Protein AF-A0A415ZCS2-F1 (afdb_monomer_lite)

Sequence (165 aa):
MPPAKFQMSEELRAEIKAKGNFFDISKYFVDKCYEINGIEETHQAYAERLRQAREEKSYLQKGYSQKDLAKAIGCSVECISRIERKKNKDIDVERLQVLAYILNVTPHYLIGAVDKKDHSAFFNEERNKICELQKAIDFYTDKDLKIAREYVAKDRLKQVAEMQK

Radius of gyration: 22.82 Å; chains: 1; bounding box: 77×37×39 Å

Foldseek 3Di:
DAPPQQDADPVVVVVCVVVCVLAPDDPVNQVVLCVPVNPQRLLQLLLVLLVCLQCDDDPVGGRHDLVRLSVQRRHDSVVNVCSNVSNDPGDDSSSLSSSCVVSQFHSCNNRVNDVDRDNCSPPVPVVVVVVVVVVVVVPDDPVRVVVVVVVVVVVVVVVVVVVVD

Secondary structure (DSSP, 8-state):
---GGGSPPHHHHHHHHHTGGGT---HHHHHHHHHHH-HHHHHHHHHHHHHHHHHPPBTTBPPPPHHHHHHHHTS-HHHHHHHHTT--SS--HHHHHHHHHHTTS-HHHHTTS-SS---TTS-TTHHHHHHHHHHHHHHS-HHHHHHHHHHHHHHHHHHHHHHT-

Structure (mmCIF, N/CA/C/O backbone):
data_AF-A0A415ZCS2-F1
#
_entry.id   AF-A0A415ZCS2-F1
#
loop_
_atom_site.group_PDB
_atom_site.id
_atom_site.type_symbol
_atom_site.label_atom_id
_atom_site.label_alt_id
_atom_site.label_comp_id
_atom_site.label_asym_id
_atom_site.label_entity_id
_atom_site.label_seq_id
_atom_site.pdbx_PDB_ins_code
_atom_site.Cartn_x
_atom_site.Cartn_y
_atom_site.Cartn_z
_atom_site.occupancy
_atom_site.B_iso_or_equiv
_atom_site.auth_seq_id
_atom_site.auth_comp_id
_atom_site.auth_asym_id
_atom_site.auth_atom_id
_atom_site.pdbx_PDB_model_num
ATOM 1 N N . MET A 1 1 ? 12.227 -14.218 11.718 1.00 42.22 1 MET A N 1
ATOM 2 C CA . MET A 1 1 ? 10.767 -14.119 11.504 1.00 42.22 1 MET A CA 1
ATOM 3 C C . MET A 1 1 ? 10.216 -13.092 12.492 1.00 42.22 1 MET A C 1
ATOM 5 O O . MET A 1 1 ? 10.691 -13.106 13.625 1.00 42.22 1 MET A O 1
ATOM 9 N N . PRO A 1 2 ? 9.328 -12.157 12.100 1.00 42.00 2 PRO A N 1
ATOM 10 C CA . PRO A 1 2 ? 8.750 -11.197 13.044 1.00 42.00 2 PRO A CA 1
ATOM 11 C C . PRO A 1 2 ? 8.036 -11.929 14.199 1.00 42.00 2 PRO A C 1
ATOM 13 O O . PRO A 1 2 ? 7.575 -13.052 13.991 1.00 42.00 2 PRO A O 1
ATOM 16 N N . PRO A 1 3 ? 7.964 -11.350 15.413 1.00 49.09 3 PRO A N 1
ATOM 17 C CA . PRO A 1 3 ? 7.298 -11.989 16.551 1.00 49.09 3 PRO A CA 1
ATOM 18 C C . PRO A 1 3 ? 5.857 -12.385 16.213 1.00 49.09 3 PRO A C 1
ATOM 20 O O . PRO A 1 3 ? 5.190 -11.631 15.517 1.00 49.09 3 PRO A O 1
ATOM 23 N N . ALA A 1 4 ? 5.364 -13.515 16.733 1.00 54.41 4 ALA A N 1
ATOM 24 C CA . ALA A 1 4 ? 4.049 -14.083 16.390 1.00 54.41 4 ALA A CA 1
ATOM 25 C C . ALA A 1 4 ? 2.881 -13.083 16.499 1.00 54.41 4 ALA A C 1
ATOM 27 O O . ALA A 1 4 ? 2.024 -13.032 15.629 1.00 54.41 4 ALA A O 1
ATOM 28 N N . LYS A 1 5 ? 2.902 -12.195 17.501 1.00 49.38 5 LYS A N 1
ATOM 29 C CA . LYS A 1 5 ? 1.910 -11.112 17.671 1.00 49.38 5 LYS A CA 1
ATOM 30 C C . LYS A 1 5 ? 1.910 -10.038 16.570 1.00 49.38 5 LYS A C 1
ATOM 32 O O . LYS A 1 5 ? 1.046 -9.172 16.558 1.00 49.38 5 LYS A O 1
ATOM 37 N N . PHE A 1 6 ? 2.938 -10.041 15.729 1.00 45.34 6 PHE A N 1
ATOM 38 C CA . PHE A 1 6 ? 3.139 -9.146 14.591 1.00 45.34 6 PHE A CA 1
ATOM 39 C C . PHE A 1 6 ? 3.188 -9.917 13.264 1.00 45.34 6 PHE A C 1
ATOM 41 O O . PHE A 1 6 ? 3.600 -9.367 12.239 1.00 45.34 6 PHE A O 1
ATOM 48 N N . GLN A 1 7 ? 2.880 -11.215 13.306 1.00 62.53 7 GLN A N 1
ATOM 49 C CA . GLN A 1 7 ? 2.635 -12.011 12.119 1.00 62.53 7 GLN A CA 1
ATOM 50 C C . GLN A 1 7 ? 1.168 -11.852 11.743 1.00 62.53 7 GLN A C 1
ATOM 52 O O . GLN A 1 7 ? 0.298 -11.692 12.597 1.00 62.53 7 GLN A O 1
ATOM 57 N N . MET A 1 8 ? 0.914 -11.888 10.444 1.00 67.19 8 MET A N 1
ATOM 58 C CA . MET A 1 8 ? -0.436 -11.850 9.910 1.00 67.19 8 MET A CA 1
ATOM 59 C C . MET A 1 8 ? -1.245 -13.029 10.439 1.00 67.19 8 MET A C 1
ATOM 61 O O . MET A 1 8 ? -0.752 -14.160 10.408 1.00 67.19 8 MET A O 1
ATOM 65 N N . SER A 1 9 ? -2.468 -12.770 10.908 1.00 72.44 9 SER A N 1
ATOM 66 C CA . SER A 1 9 ? -3.359 -13.847 11.335 1.00 72.44 9 SER A CA 1
ATOM 67 C C . SER A 1 9 ? -3.653 -14.780 10.161 1.00 72.44 9 SER A C 1
ATOM 69 O O . SER A 1 9 ? -3.685 -14.358 9.002 1.00 72.44 9 SER A O 1
ATOM 71 N N . GLU A 1 10 ? -3.863 -16.061 10.456 1.00 74.25 10 GLU A N 1
ATOM 72 C CA . GLU A 1 10 ? -4.220 -17.044 9.429 1.00 74.25 10 GLU A CA 1
ATOM 73 C C . GLU A 1 10 ? -5.532 -16.687 8.728 1.00 74.25 10 GLU A C 1
ATOM 75 O O . GLU A 1 10 ? -5.633 -16.850 7.517 1.00 74.25 10 GLU A O 1
ATOM 80 N N . GLU A 1 11 ? -6.494 -16.122 9.459 1.00 75.25 11 GLU A N 1
ATOM 81 C CA . GLU A 1 11 ? -7.765 -15.625 8.920 1.00 75.25 11 GLU A CA 1
ATOM 82 C C . GLU A 1 11 ? -7.546 -14.536 7.867 1.00 75.25 11 GLU A C 1
ATOM 84 O O . GLU A 1 11 ? -8.061 -14.632 6.754 1.00 75.25 11 GLU A O 1
ATOM 89 N N . LEU A 1 12 ? -6.720 -13.533 8.182 1.00 66.06 12 LEU A N 1
ATOM 90 C CA . LEU A 1 12 ? -6.427 -12.442 7.258 1.00 66.06 12 LEU A CA 1
ATOM 91 C C . LEU A 1 12 ? -5.608 -12.941 6.062 1.00 66.06 12 LEU A C 1
ATOM 93 O O . LEU A 1 12 ? -5.872 -12.552 4.927 1.00 66.06 12 LEU A O 1
ATOM 97 N N . ARG A 1 13 ? -4.664 -13.866 6.283 1.00 67.50 13 ARG A N 1
ATOM 98 C CA . ARG A 1 13 ? -3.950 -14.553 5.195 1.00 67.50 13 ARG A CA 1
ATOM 99 C C . ARG A 1 13 ? -4.900 -15.325 4.281 1.00 67.50 13 ARG A C 1
ATOM 101 O O . ARG A 1 13 ? -4.741 -15.267 3.064 1.00 67.50 13 ARG A O 1
ATOM 108 N N . ALA A 1 14 ? -5.876 -16.033 4.842 1.00 72.94 14 ALA A N 1
ATOM 109 C CA . ALA A 1 14 ? -6.870 -16.780 4.082 1.00 72.94 14 ALA A CA 1
ATOM 110 C C . ALA A 1 14 ? -7.791 -15.847 3.284 1.00 72.94 14 ALA A C 1
ATOM 112 O O . ALA A 1 14 ? -8.056 -16.118 2.115 1.00 72.94 14 ALA A O 1
ATOM 113 N N . GLU A 1 15 ? -8.215 -14.726 3.870 1.00 67.19 15 GLU A N 1
ATOM 114 C CA . GLU A 1 15 ? -9.021 -13.710 3.188 1.00 67.19 15 GLU A CA 1
ATOM 115 C C . GLU A 1 15 ? -8.264 -13.083 2.009 1.00 67.19 15 GLU A C 1
ATOM 117 O O . GLU A 1 15 ? -8.803 -12.984 0.905 1.00 67.19 15 GLU A O 1
ATOM 122 N N . ILE A 1 16 ? -6.993 -12.721 2.210 1.00 63.59 16 ILE A N 1
ATOM 123 C CA . ILE A 1 16 ? -6.129 -12.195 1.145 1.00 63.59 16 ILE A CA 1
ATOM 124 C C . ILE A 1 16 ? -5.952 -13.234 0.045 1.00 63.59 16 ILE A C 1
ATOM 126 O O . ILE A 1 16 ? -6.083 -12.904 -1.129 1.00 63.59 16 ILE A O 1
ATOM 130 N N . LYS A 1 17 ? -5.709 -14.498 0.408 1.00 64.25 17 LYS A N 1
ATOM 131 C CA . LYS A 1 17 ? -5.565 -15.594 -0.555 1.00 64.25 17 LYS A CA 1
ATOM 132 C C . LYS A 1 17 ? -6.852 -15.825 -1.352 1.00 64.25 17 LYS A C 1
ATOM 134 O O . LYS A 1 17 ? -6.781 -16.025 -2.560 1.00 64.25 17 LYS A O 1
ATOM 139 N N . ALA A 1 18 ? -8.018 -15.747 -0.710 1.00 68.62 18 ALA A N 1
ATOM 140 C CA . ALA A 1 18 ? -9.320 -15.861 -1.369 1.00 68.62 18 ALA A CA 1
ATOM 141 C C . ALA A 1 18 ? -9.585 -14.698 -2.339 1.00 68.62 18 ALA A C 1
ATOM 143 O O . ALA A 1 18 ? -10.165 -14.895 -3.404 1.00 68.62 18 ALA A O 1
ATOM 144 N N . LYS A 1 19 ? -9.108 -13.496 -2.001 1.00 59.78 19 LYS A N 1
ATOM 145 C CA . LYS A 1 19 ? -9.156 -12.308 -2.865 1.00 59.78 19 LYS A CA 1
ATOM 146 C C . LYS A 1 19 ? -7.957 -12.214 -3.826 1.00 59.78 19 LYS A C 1
ATOM 148 O O . LYS A 1 19 ? -7.884 -11.281 -4.619 1.00 59.78 19 LYS A O 1
ATOM 153 N N . GLY A 1 20 ? -7.032 -13.176 -3.788 1.00 49.62 20 GLY A N 1
ATOM 154 C CA . GLY A 1 20 ? -5.696 -13.102 -4.388 1.00 49.62 20 GLY A CA 1
ATOM 155 C C . GLY A 1 20 ? -5.671 -12.904 -5.904 1.00 49.62 20 GLY A C 1
ATOM 156 O O . GLY A 1 20 ? -4.803 -12.184 -6.386 1.00 49.62 20 GLY A O 1
ATOM 157 N N . ASN A 1 21 ? -6.671 -13.411 -6.640 1.00 49.84 21 ASN A N 1
ATOM 158 C CA . ASN A 1 21 ? -6.812 -13.185 -8.093 1.00 49.84 21 ASN A CA 1
ATOM 159 C C . ASN A 1 21 ? -6.876 -11.694 -8.479 1.00 49.84 21 ASN A C 1
ATOM 161 O O . ASN A 1 21 ? -6.659 -11.336 -9.631 1.00 49.84 21 ASN A O 1
ATOM 165 N N . PHE A 1 22 ? -7.187 -10.824 -7.523 1.00 50.59 22 PHE A N 1
ATOM 166 C CA . PHE A 1 22 ? -7.343 -9.385 -7.699 1.00 50.59 22 PHE A CA 1
ATOM 167 C C . PHE A 1 22 ? -6.100 -8.582 -7.269 1.00 50.59 22 PHE A C 1
ATOM 169 O O . PHE A 1 22 ? -5.962 -7.409 -7.606 1.00 50.59 22 PHE A O 1
ATOM 176 N N . PHE A 1 23 ? -5.179 -9.220 -6.535 1.00 55.22 23 PHE A N 1
ATOM 177 C CA . PHE A 1 23 ? -4.016 -8.607 -5.881 1.00 55.22 23 PHE A CA 1
ATOM 178 C C . PHE A 1 23 ? -2.684 -9.235 -6.289 1.00 55.22 23 PHE A C 1
ATOM 180 O O . PHE A 1 23 ? -1.677 -8.981 -5.622 1.00 55.22 23 PHE A O 1
ATOM 187 N N . ASP A 1 24 ? -2.669 -10.088 -7.313 1.00 60.28 24 ASP A N 1
ATOM 188 C CA . ASP A 1 24 ? -1.551 -10.994 -7.550 1.00 60.28 24 ASP A CA 1
ATOM 189 C C . ASP A 1 24 ? -0.292 -10.225 -7.970 1.00 60.28 24 ASP A C 1
ATOM 191 O O . ASP A 1 24 ? -0.111 -9.826 -9.120 1.00 60.28 24 ASP A O 1
ATOM 195 N N . ILE A 1 25 ? 0.570 -9.967 -6.988 1.00 67.38 25 ILE A N 1
ATOM 196 C CA . ILE A 1 25 ? 1.933 -9.531 -7.204 1.00 67.38 25 ILE A CA 1
ATOM 197 C C . ILE A 1 25 ? 2.799 -10.682 -6.735 1.00 67.38 25 ILE A C 1
ATOM 199 O O . ILE A 1 25 ? 2.755 -11.090 -5.578 1.00 67.38 25 ILE A O 1
ATOM 203 N N . SER A 1 26 ? 3.552 -11.255 -7.658 1.00 73.75 26 SER A N 1
ATOM 204 C CA . SER A 1 26 ? 4.473 -12.333 -7.340 1.00 73.75 26 SER A CA 1
ATOM 205 C C . SER A 1 26 ? 5.852 -11.759 -7.043 1.00 73.75 26 SER A C 1
ATOM 207 O O . SER A 1 26 ? 6.187 -10.639 -7.442 1.00 73.75 26 SER A O 1
ATOM 209 N N . LYS A 1 27 ? 6.698 -12.552 -6.378 1.00 77.06 27 LYS A N 1
ATOM 210 C CA . LYS A 1 27 ? 8.111 -12.199 -6.190 1.00 77.06 27 LYS A CA 1
ATOM 211 C C . LYS A 1 27 ? 8.793 -11.832 -7.519 1.00 77.06 27 LYS A C 1
ATOM 213 O O . LYS A 1 27 ? 9.583 -10.897 -7.553 1.00 77.06 27 LYS A O 1
ATOM 218 N N . TYR A 1 28 ? 8.400 -12.484 -8.614 1.00 75.25 28 TYR A N 1
ATOM 219 C CA . TYR A 1 28 ? 8.864 -12.159 -9.961 1.00 75.25 28 TYR A CA 1
ATOM 220 C C . TYR A 1 28 ? 8.622 -10.689 -10.349 1.00 75.25 28 TYR A C 1
ATOM 222 O O . TYR A 1 28 ? 9.508 -10.067 -10.922 1.00 75.25 28 TYR A O 1
ATOM 230 N N . PHE A 1 29 ? 7.466 -10.104 -10.016 1.00 73.06 29 PHE A N 1
ATOM 231 C CA . PHE A 1 29 ? 7.184 -8.698 -10.333 1.00 73.06 29 PHE A CA 1
ATOM 232 C C . PHE A 1 29 ? 8.055 -7.725 -9.538 1.00 73.06 29 PHE A C 1
ATOM 234 O O . PHE A 1 29 ? 8.523 -6.734 -10.096 1.00 73.06 29 PHE A O 1
ATOM 241 N N . VAL A 1 30 ? 8.295 -8.011 -8.255 1.00 80.69 30 VAL A N 1
ATOM 242 C CA . VAL A 1 30 ? 9.206 -7.210 -7.423 1.00 80.69 30 VAL A CA 1
ATOM 243 C C . VAL A 1 30 ? 10.629 -7.289 -7.977 1.00 80.69 30 VAL A C 1
ATOM 245 O O . VAL A 1 30 ? 11.258 -6.255 -8.187 1.00 80.69 30 VAL A O 1
ATOM 248 N N . ASP A 1 31 ? 11.093 -8.496 -8.307 1.00 82.62 31 ASP A N 1
ATOM 249 C CA . ASP A 1 31 ? 12.418 -8.712 -8.893 1.00 82.62 31 ASP A CA 1
ATOM 250 C C . ASP A 1 31 ? 12.553 -7.986 -10.245 1.00 82.62 31 ASP A C 1
ATOM 252 O O . ASP A 1 31 ? 13.562 -7.333 -10.499 1.00 82.62 31 ASP A O 1
ATOM 256 N N . LYS A 1 32 ? 11.504 -7.988 -11.080 1.00 79.62 32 LYS A N 1
ATOM 257 C CA . LYS A 1 32 ? 11.484 -7.214 -12.331 1.00 79.62 32 LYS A CA 1
ATOM 258 C C . LYS A 1 32 ? 11.529 -5.707 -12.110 1.00 79.62 32 LYS A C 1
ATOM 260 O O . LYS A 1 32 ? 12.183 -5.012 -12.880 1.00 79.62 32 LYS A O 1
ATOM 265 N N . CYS A 1 33 ? 10.885 -5.191 -11.066 1.00 79.31 33 CYS A N 1
ATOM 266 C CA . CYS A 1 33 ? 11.006 -3.775 -10.719 1.00 79.31 33 CYS A CA 1
ATOM 267 C C . CYS A 1 33 ? 12.434 -3.432 -10.285 1.00 79.31 33 CYS A C 1
ATOM 269 O O . CYS A 1 33 ? 12.963 -2.417 -10.729 1.00 79.31 33 CYS A O 1
ATOM 271 N N . TYR A 1 34 ? 13.088 -4.303 -9.509 1.00 88.62 34 TYR A N 1
ATOM 272 C CA . TYR A 1 34 ? 14.502 -4.130 -9.172 1.00 88.62 34 TYR A CA 1
ATOM 273 C C . TYR A 1 34 ? 15.407 -4.143 -10.408 1.00 88.62 34 TYR A C 1
ATOM 275 O O . TYR A 1 34 ? 16.333 -3.340 -10.472 1.00 88.62 34 TYR A O 1
ATOM 283 N N . GLU A 1 35 ? 15.145 -5.013 -11.388 1.00 81.88 35 GLU A N 1
ATOM 284 C CA . GLU A 1 35 ? 15.905 -5.055 -12.646 1.00 81.88 35 GLU A CA 1
ATOM 285 C C . GLU A 1 35 ? 15.741 -3.778 -13.485 1.00 81.88 35 GLU A C 1
ATOM 287 O O . GLU A 1 35 ? 16.718 -3.287 -14.043 1.00 81.88 35 GLU A O 1
ATOM 292 N N . ILE A 1 36 ? 14.513 -3.262 -13.603 1.00 80.81 36 ILE A N 1
ATOM 293 C CA . ILE A 1 36 ? 14.195 -2.134 -14.494 1.00 80.81 36 ILE A CA 1
ATOM 294 C C . ILE A 1 36 ? 14.567 -0.799 -13.850 1.00 80.81 36 ILE A C 1
ATOM 296 O O . ILE A 1 36 ? 15.195 0.043 -14.488 1.00 80.81 36 ILE A O 1
ATOM 300 N N . ASN A 1 37 ? 14.146 -0.599 -12.602 1.00 83.06 37 ASN A N 1
ATOM 301 C CA . ASN A 1 37 ? 14.232 0.693 -11.929 1.00 83.06 37 ASN A CA 1
ATOM 302 C C . ASN A 1 37 ? 15.466 0.805 -11.032 1.00 83.06 37 ASN A C 1
ATOM 304 O O . ASN A 1 37 ? 15.862 1.917 -10.715 1.00 83.06 37 ASN A O 1
ATOM 308 N N . GLY A 1 38 ? 16.051 -0.321 -10.616 1.00 87.81 38 GLY A N 1
ATOM 309 C CA . GLY A 1 38 ? 17.041 -0.366 -9.546 1.00 87.81 38 GLY A CA 1
ATOM 310 C C . GLY A 1 38 ? 16.408 -0.622 -8.176 1.00 87.81 38 GLY A C 1
ATOM 311 O O . GLY A 1 38 ? 15.235 -0.328 -7.915 1.00 87.81 38 GLY A O 1
ATOM 312 N N . ILE A 1 39 ? 17.192 -1.230 -7.281 1.00 89.50 39 ILE A N 1
ATOM 313 C CA . ILE A 1 39 ? 16.754 -1.558 -5.915 1.00 89.50 39 ILE A CA 1
ATOM 314 C C . ILE A 1 39 ? 16.452 -0.269 -5.142 1.00 89.50 39 ILE A C 1
ATOM 316 O O . ILE A 1 39 ? 15.398 -0.159 -4.518 1.00 89.50 39 ILE A O 1
ATOM 320 N N . GLU A 1 40 ? 17.350 0.714 -5.190 1.00 91.06 40 GLU A N 1
ATOM 321 C CA . GLU A 1 40 ? 17.221 1.951 -4.417 1.00 91.06 40 GLU A CA 1
ATOM 322 C C . GLU A 1 40 ? 15.963 2.736 -4.810 1.00 91.06 40 GLU A C 1
ATOM 324 O O . GLU A 1 40 ? 15.173 3.112 -3.943 1.00 91.06 40 GLU A O 1
ATOM 329 N N . GLU A 1 41 ? 15.712 2.883 -6.106 1.00 90.00 41 GLU A N 1
ATOM 330 C CA . GLU A 1 41 ? 14.560 3.573 -6.678 1.00 90.00 41 GLU A CA 1
ATOM 331 C C . GLU A 1 41 ? 13.247 2.847 -6.371 1.00 90.00 41 GLU A C 1
ATOM 333 O O . GLU A 1 41 ? 12.250 3.476 -6.010 1.00 90.00 41 GLU A O 1
ATOM 338 N N . THR A 1 42 ? 13.237 1.514 -6.443 1.00 90.75 42 THR A N 1
ATOM 339 C CA . THR A 1 42 ? 12.054 0.715 -6.087 1.00 90.75 42 THR A CA 1
ATOM 340 C C . THR A 1 42 ? 11.722 0.869 -4.599 1.00 90.75 42 THR A C 1
ATOM 342 O O . THR A 1 42 ? 10.564 1.066 -4.219 1.00 90.75 42 THR A O 1
ATOM 345 N N . HIS A 1 43 ? 12.738 0.848 -3.731 1.00 93.31 43 HIS A N 1
ATOM 346 C CA . HIS A 1 43 ? 12.569 1.091 -2.299 1.00 93.31 43 HIS A CA 1
ATOM 347 C C . HIS A 1 43 ? 12.160 2.538 -1.991 1.00 93.31 43 HIS A C 1
ATOM 349 O O . HIS A 1 43 ? 11.364 2.764 -1.074 1.00 93.31 43 HIS A O 1
ATOM 355 N N . GLN A 1 44 ? 12.670 3.511 -2.751 1.00 93.69 44 GLN A N 1
ATOM 356 C CA . GLN A 1 44 ? 12.268 4.912 -2.671 1.00 93.69 44 GLN A CA 1
ATOM 357 C C . GLN A 1 44 ? 10.777 5.057 -2.974 1.00 93.69 44 GLN A C 1
ATOM 359 O O . GLN A 1 44 ? 10.039 5.588 -2.141 1.00 93.69 44 GLN A O 1
ATOM 364 N N . ALA A 1 45 ? 10.339 4.543 -4.128 1.00 92.12 45 ALA A N 1
ATOM 365 C CA . ALA A 1 45 ? 8.951 4.596 -4.562 1.00 92.12 45 ALA A CA 1
ATOM 366 C C . ALA A 1 45 ? 8.037 3.934 -3.527 1.00 92.12 45 ALA A C 1
ATOM 368 O O . ALA A 1 45 ? 7.043 4.533 -3.111 1.00 92.12 45 ALA A O 1
ATOM 369 N N . TYR A 1 46 ? 8.431 2.759 -3.028 1.00 94.75 46 TYR A N 1
ATOM 370 C CA . TYR A 1 46 ? 7.681 2.060 -1.992 1.00 94.75 46 TYR A CA 1
ATOM 371 C C . TYR A 1 46 ? 7.522 2.873 -0.711 1.00 94.75 46 TYR A C 1
ATOM 373 O O . TYR A 1 46 ? 6.407 3.016 -0.208 1.00 94.75 46 TYR A O 1
ATOM 381 N N . ALA A 1 47 ? 8.607 3.452 -0.200 1.00 95.12 47 ALA A N 1
ATOM 382 C CA . ALA A 1 47 ? 8.570 4.262 1.010 1.00 95.12 47 ALA A CA 1
ATOM 383 C C . ALA A 1 47 ? 7.684 5.510 0.854 1.00 95.12 47 ALA A C 1
ATOM 385 O O . ALA A 1 47 ? 6.868 5.809 1.730 1.00 95.12 47 ALA A O 1
ATOM 386 N N . GLU A 1 48 ? 7.833 6.235 -0.255 1.00 94.12 48 GLU A N 1
ATOM 387 C CA . GLU A 1 48 ? 7.107 7.481 -0.507 1.00 94.12 48 GLU A CA 1
ATOM 388 C C . GLU A 1 48 ? 5.623 7.241 -0.751 1.00 94.12 48 GLU A C 1
ATOM 390 O O . GLU A 1 48 ? 4.782 7.875 -0.112 1.00 94.12 48 GLU A O 1
ATOM 395 N N . ARG A 1 49 ? 5.288 6.292 -1.630 1.00 94.06 49 ARG A N 1
ATOM 396 C CA . ARG A 1 49 ? 3.899 6.003 -1.996 1.00 94.06 49 ARG A CA 1
ATOM 397 C C . ARG A 1 49 ? 3.143 5.345 -0.852 1.00 94.06 49 ARG A C 1
ATOM 399 O O . ARG A 1 49 ? 1.968 5.659 -0.664 1.00 94.06 49 ARG A O 1
ATOM 406 N N . LEU A 1 50 ? 3.806 4.514 -0.038 1.00 94.62 50 LEU A N 1
ATOM 407 C CA . LEU A 1 50 ? 3.224 4.003 1.204 1.00 94.62 50 LEU A CA 1
ATOM 408 C C . LEU A 1 50 ? 2.876 5.150 2.154 1.00 94.62 50 LEU A C 1
ATOM 410 O O . LEU A 1 50 ? 1.755 5.213 2.656 1.00 94.62 50 LEU A O 1
ATOM 414 N N . ARG A 1 51 ? 3.823 6.065 2.390 1.00 94.62 51 ARG A N 1
ATOM 415 C CA . ARG A 1 51 ? 3.612 7.201 3.290 1.00 94.62 51 ARG A CA 1
ATOM 416 C C . ARG A 1 51 ? 2.481 8.102 2.803 1.00 94.62 51 ARG A C 1
ATOM 418 O O . ARG A 1 51 ? 1.611 8.455 3.595 1.00 94.62 51 ARG A O 1
ATOM 425 N N . GLN A 1 52 ? 2.476 8.435 1.513 1.00 92.00 52 GLN A N 1
ATOM 426 C CA . GLN A 1 52 ? 1.423 9.232 0.889 1.00 92.00 52 GLN A CA 1
ATOM 427 C C . GLN A 1 52 ? 0.063 8.551 1.041 1.00 92.00 52 GLN A C 1
ATOM 429 O O . GLN A 1 52 ? -0.845 9.142 1.613 1.00 92.00 52 GLN A O 1
ATOM 434 N N . ALA A 1 53 ? -0.062 7.288 0.621 1.00 90.06 53 ALA A N 1
ATOM 435 C CA . ALA A 1 53 ? -1.318 6.548 0.711 1.00 90.06 53 ALA A CA 1
ATOM 436 C C . ALA A 1 53 ? -1.809 6.393 2.160 1.00 90.06 53 ALA A C 1
ATOM 438 O O . ALA A 1 53 ? -3.012 6.419 2.402 1.00 90.06 53 ALA A O 1
ATOM 439 N N . ARG A 1 54 ? -0.888 6.278 3.125 1.00 92.62 54 ARG A N 1
ATOM 440 C CA . ARG A 1 54 ? -1.203 6.239 4.555 1.00 92.62 54 ARG A CA 1
ATOM 441 C C . ARG A 1 54 ? -1.751 7.575 5.063 1.00 92.62 54 ARG A C 1
ATOM 443 O O . ARG A 1 54 ? -2.731 7.581 5.800 1.00 92.62 54 ARG A O 1
ATOM 450 N N . GLU A 1 55 ? -1.097 8.687 4.739 1.00 92.00 55 GLU A N 1
ATOM 451 C CA . GLU A 1 55 ? -1.443 10.023 5.251 1.00 92.00 55 GLU A CA 1
ATOM 452 C C . GLU A 1 55 ? -2.652 10.643 4.536 1.00 92.00 55 GLU A C 1
ATOM 454 O O . GLU A 1 55 ? -3.321 11.519 5.094 1.00 92.00 55 GLU A O 1
ATOM 459 N N . GLU A 1 56 ? -2.954 10.178 3.324 1.00 84.38 56 GLU A N 1
ATOM 460 C CA . GLU A 1 56 ? -4.042 10.690 2.506 1.00 84.38 56 GLU A CA 1
ATOM 461 C C . GLU A 1 56 ? -5.404 10.485 3.174 1.00 84.38 56 GLU A C 1
ATOM 463 O O . GLU A 1 56 ? -5.796 9.386 3.573 1.00 84.38 56 GLU A O 1
ATOM 468 N N . LYS A 1 57 ? -6.145 11.586 3.299 1.00 66.06 57 LYS A N 1
ATOM 469 C CA . LYS A 1 57 ? -7.529 11.562 3.761 1.00 66.06 57 LYS A CA 1
ATOM 470 C C . LYS A 1 57 ? -8.429 11.207 2.587 1.00 66.06 57 LYS A C 1
ATOM 472 O O . LYS A 1 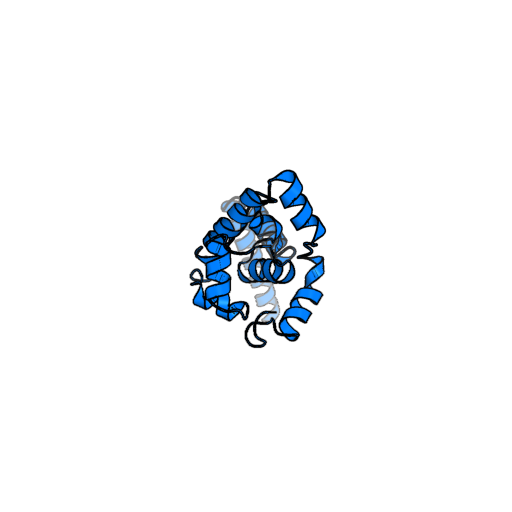57 ? -8.395 11.878 1.561 1.00 66.06 57 LYS A O 1
ATOM 477 N N . SER A 1 58 ? -9.274 10.205 2.779 1.00 59.75 58 SER A N 1
ATOM 478 C CA . SER A 1 58 ? -10.397 9.935 1.886 1.00 59.75 58 SER A CA 1
ATOM 479 C C . SER A 1 58 ? -11.650 10.637 2.415 1.00 59.75 58 SER A C 1
ATOM 481 O O . SER A 1 58 ? -11.728 11.005 3.588 1.00 59.75 58 SER A O 1
ATOM 483 N N . TYR A 1 59 ? -12.666 10.779 1.568 1.00 45.41 59 TYR A N 1
ATOM 484 C CA . TYR A 1 59 ? -13.997 11.242 1.965 1.00 45.41 59 TYR A CA 1
ATOM 485 C C . TYR A 1 59 ? -14.653 10.333 3.027 1.00 45.41 59 TYR A C 1
ATOM 487 O O . TYR A 1 59 ? -15.551 10.780 3.734 1.00 45.41 59 TYR A O 1
ATOM 495 N N . LEU A 1 60 ? -14.181 9.086 3.180 1.00 45.66 60 LEU A N 1
ATOM 496 C CA . LEU A 1 60 ? -14.694 8.109 4.153 1.00 45.66 60 LEU A CA 1
ATOM 497 C C . LEU A 1 60 ? -13.910 8.053 5.472 1.00 45.66 60 LEU A C 1
ATOM 499 O O . LEU A 1 60 ? -14.457 7.601 6.475 1.00 45.66 60 LEU A O 1
ATOM 503 N N . GLN A 1 61 ? -12.642 8.479 5.503 1.00 57.09 61 GLN A N 1
ATOM 504 C CA . GLN A 1 61 ? -11.815 8.358 6.708 1.00 57.09 61 GLN A CA 1
ATOM 505 C C . GLN A 1 61 ? -10.620 9.311 6.736 1.00 57.09 61 GLN A C 1
ATOM 507 O O . GLN A 1 61 ? -10.049 9.686 5.709 1.00 57.09 61 GLN A O 1
ATOM 512 N N . LYS A 1 62 ? -10.197 9.662 7.957 1.00 75.75 62 LYS A N 1
ATOM 513 C CA . LYS A 1 62 ? -8.908 10.326 8.179 1.00 75.75 62 LYS A CA 1
ATOM 514 C C . LYS A 1 62 ? -7.778 9.364 7.785 1.00 75.75 62 LYS A C 1
ATOM 516 O O . LYS A 1 62 ? -7.900 8.167 8.022 1.00 75.75 62 LYS A O 1
ATOM 521 N N . GLY A 1 63 ? -6.692 9.897 7.222 1.00 82.31 63 GLY A N 1
ATOM 522 C CA . GLY A 1 63 ? -5.476 9.125 6.971 1.00 82.31 63 GLY A CA 1
ATOM 523 C C . GLY A 1 63 ? -4.962 8.457 8.250 1.00 82.31 63 GLY A C 1
ATOM 524 O O . GLY A 1 63 ? -5.207 8.931 9.364 1.00 82.31 63 GLY A O 1
ATOM 525 N N . TYR A 1 64 ? -4.255 7.347 8.090 1.00 88.00 64 TYR A N 1
ATOM 526 C CA . TYR A 1 64 ? -3.737 6.542 9.187 1.00 88.00 64 TYR A CA 1
ATOM 527 C C . TYR A 1 64 ? -2.461 7.161 9.775 1.00 88.00 64 TYR A C 1
ATOM 529 O O . TYR A 1 64 ? -1.554 7.595 9.058 1.00 88.00 64 TYR A O 1
ATOM 537 N N . SER A 1 65 ? -2.305 7.126 11.099 1.00 92.81 65 SER A N 1
ATOM 538 C CA . SER A 1 65 ? -0.961 7.236 11.677 1.00 92.81 65 SER A CA 1
ATOM 539 C C . SER A 1 65 ? -0.168 5.946 11.417 1.00 92.81 65 SER A C 1
ATOM 541 O O . SER A 1 65 ? -0.746 4.897 11.122 1.00 92.81 65 SER A O 1
ATOM 543 N N . GLN A 1 66 ? 1.163 5.972 11.576 1.00 94.06 66 GLN A N 1
ATOM 544 C CA . GLN A 1 66 ? 1.967 4.737 11.527 1.00 94.06 66 GLN A CA 1
ATOM 545 C C . GLN A 1 66 ? 1.457 3.687 12.530 1.00 94.06 66 GLN A C 1
ATOM 547 O O . GLN A 1 66 ? 1.501 2.490 12.254 1.00 94.06 66 GLN A O 1
ATOM 552 N N . LYS A 1 67 ? 0.949 4.134 13.687 1.00 92.69 67 LYS A N 1
ATOM 553 C CA . LYS A 1 67 ? 0.390 3.269 14.730 1.00 92.69 67 LYS A CA 1
ATOM 554 C C . LYS A 1 67 ? -0.928 2.629 14.297 1.00 92.69 67 LYS A C 1
ATOM 556 O O . LYS A 1 67 ? -1.114 1.437 14.530 1.00 92.69 67 LYS A O 1
ATOM 561 N N . ASP A 1 68 ? -1.811 3.398 13.665 1.00 90.00 68 ASP A N 1
ATOM 562 C CA . ASP A 1 68 ? -3.117 2.903 13.220 1.00 90.00 68 ASP A CA 1
ATOM 563 C C . ASP A 1 68 ? -2.961 1.909 12.071 1.00 90.00 68 ASP A C 1
ATOM 565 O O . ASP A 1 68 ? -3.560 0.836 12.111 1.00 90.00 68 ASP A O 1
ATOM 569 N N . LEU A 1 69 ? -2.087 2.213 11.104 1.00 90.25 69 LEU A N 1
ATOM 570 C CA . LEU A 1 69 ? -1.793 1.293 10.007 1.00 90.25 69 LEU A CA 1
ATOM 571 C C . LEU A 1 69 ? -1.153 0.002 10.525 1.00 90.25 69 LEU A C 1
ATOM 573 O O . LEU A 1 69 ? -1.593 -1.084 10.164 1.00 90.25 69 LEU A O 1
ATOM 577 N N . ALA A 1 70 ? -0.161 0.107 11.418 1.00 89.69 70 ALA A N 1
ATOM 578 C CA . ALA A 1 70 ? 0.479 -1.060 12.020 1.00 89.69 70 ALA A CA 1
ATOM 579 C C . ALA A 1 70 ? -0.526 -1.947 12.771 1.00 89.69 70 ALA A C 1
ATOM 581 O O . ALA A 1 70 ? -0.463 -3.169 12.666 1.00 89.69 70 ALA A O 1
ATOM 582 N N . LYS A 1 71 ? -1.484 -1.341 13.485 1.00 86.25 71 LYS A N 1
ATOM 583 C CA . LYS A 1 71 ? -2.566 -2.075 14.149 1.00 86.25 71 LYS A CA 1
ATOM 584 C C . LYS A 1 71 ? -3.480 -2.769 13.136 1.00 86.25 71 LYS A C 1
ATOM 586 O O . LYS A 1 71 ? -3.816 -3.927 13.353 1.00 86.25 71 LYS A O 1
ATOM 591 N N . ALA A 1 72 ? -3.853 -2.089 12.052 1.00 82.56 72 ALA A N 1
ATOM 592 C CA . ALA A 1 72 ? -4.728 -2.637 11.015 1.00 82.56 72 ALA A CA 1
ATOM 593 C C . ALA A 1 72 ? -4.093 -3.827 10.277 1.00 82.56 72 ALA A C 1
ATOM 595 O O . ALA A 1 72 ? -4.770 -4.817 10.025 1.00 82.56 72 ALA A O 1
ATOM 596 N N . ILE A 1 73 ? -2.791 -3.759 9.979 1.00 82.19 73 ILE A N 1
ATOM 597 C CA . ILE A 1 73 ? -2.078 -4.843 9.285 1.00 82.19 73 ILE A CA 1
ATOM 598 C C . ILE A 1 73 ? -1.527 -5.923 10.231 1.00 82.19 73 ILE A C 1
ATOM 600 O O . ILE A 1 73 ? -0.968 -6.916 9.770 1.00 82.19 73 ILE A O 1
ATOM 604 N N . GLY A 1 74 ? -1.631 -5.724 11.549 1.00 83.62 74 GLY A N 1
ATOM 605 C CA . GLY A 1 74 ? -1.103 -6.653 12.546 1.00 83.62 74 GLY A CA 1
ATOM 606 C C . GLY A 1 74 ? 0.426 -6.700 12.599 1.00 83.62 74 GLY A C 1
ATOM 607 O O . GLY A 1 74 ? 0.999 -7.777 12.710 1.00 83.62 74 GLY A O 1
ATOM 608 N N . CYS A 1 75 ? 1.114 -5.555 12.522 1.00 84.62 75 CYS A N 1
ATOM 609 C CA . CYS A 1 75 ? 2.573 -5.469 12.644 1.00 84.62 75 CYS A CA 1
ATOM 610 C C . CYS A 1 75 ? 3.024 -4.481 13.734 1.00 84.62 75 CYS A C 1
ATOM 612 O O . CYS A 1 75 ? 2.225 -3.808 14.384 1.00 84.62 75 CYS A O 1
ATOM 614 N N . SER A 1 76 ? 4.338 -4.372 13.955 1.00 90.38 76 SER A N 1
ATOM 615 C CA . SER A 1 76 ? 4.887 -3.344 14.845 1.00 90.38 76 SER A CA 1
ATOM 616 C C . SER A 1 76 ? 4.908 -1.972 14.163 1.00 90.38 76 SER A C 1
ATOM 618 O O . SER A 1 76 ? 5.123 -1.873 12.956 1.00 90.38 76 SER A O 1
ATOM 620 N N . VAL A 1 77 ? 4.757 -0.893 14.937 1.00 92.81 77 VAL A N 1
ATOM 621 C CA . VAL A 1 77 ? 4.894 0.486 14.419 1.00 92.81 77 VAL A CA 1
ATOM 622 C C . VAL A 1 77 ? 6.273 0.702 13.787 1.00 92.81 77 VAL A C 1
ATOM 624 O O . VAL A 1 77 ? 6.393 1.327 12.737 1.00 92.81 77 VAL A O 1
ATOM 627 N N . GLU A 1 78 ? 7.308 0.105 14.385 1.00 92.81 78 GLU A N 1
ATOM 628 C CA . GLU A 1 78 ? 8.674 0.116 13.859 1.00 92.81 78 GLU A CA 1
ATOM 629 C C . GLU A 1 78 ? 8.761 -0.503 12.458 1.00 92.81 78 GLU A C 1
ATOM 631 O O . GLU A 1 78 ? 9.519 -0.013 11.629 1.00 92.81 78 GLU A O 1
ATOM 636 N N . CYS A 1 79 ? 7.967 -1.534 12.149 1.00 90.88 79 CYS A N 1
ATOM 637 C CA . CYS A 1 79 ? 7.944 -2.131 10.814 1.00 90.88 79 CYS A CA 1
ATOM 638 C C . CYS A 1 79 ? 7.539 -1.100 9.750 1.00 90.88 79 CYS A C 1
ATOM 640 O O . CYS A 1 79 ? 8.278 -0.912 8.784 1.00 90.88 79 CYS A O 1
ATOM 642 N N . ILE A 1 80 ? 6.439 -0.369 9.971 1.00 94.25 80 ILE A N 1
ATOM 643 C CA . ILE A 1 8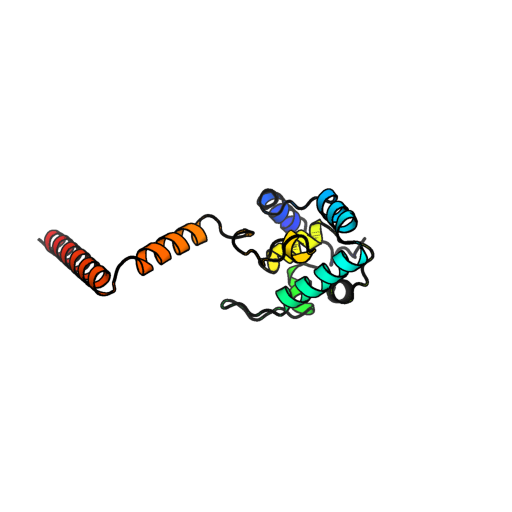0 ? 6.002 0.721 9.081 1.00 94.25 80 ILE A CA 1
ATOM 644 C C . ILE A 1 80 ? 7.080 1.805 8.997 1.00 94.25 80 ILE A C 1
ATOM 646 O O . ILE A 1 80 ? 7.472 2.225 7.911 1.00 94.25 80 ILE A O 1
ATOM 650 N N . SER A 1 81 ? 7.625 2.201 10.148 1.00 94.94 81 SER A N 1
ATOM 651 C CA . SER A 1 81 ? 8.665 3.226 10.241 1.00 94.94 81 SER A CA 1
ATOM 652 C C . SER A 1 81 ? 9.933 2.870 9.456 1.00 94.94 81 SER A C 1
ATOM 654 O O . SER A 1 81 ? 10.560 3.743 8.858 1.00 94.94 81 SER A O 1
ATOM 656 N N . ARG A 1 82 ? 10.333 1.595 9.438 1.00 94.19 82 ARG A N 1
ATOM 657 C CA . ARG A 1 82 ? 11.490 1.123 8.666 1.00 94.19 82 ARG A CA 1
ATOM 658 C C . ARG A 1 82 ? 11.223 1.110 7.171 1.00 94.19 82 ARG A C 1
ATOM 660 O O . ARG A 1 82 ? 12.133 1.465 6.426 1.00 94.19 82 ARG A O 1
ATOM 667 N N . ILE A 1 83 ? 10.013 0.740 6.747 1.00 94.50 83 ILE A N 1
ATOM 668 C CA . ILE A 1 83 ? 9.619 0.799 5.333 1.00 94.50 83 ILE A CA 1
ATOM 669 C C . ILE A 1 83 ? 9.686 2.250 4.849 1.00 94.50 83 ILE A C 1
ATOM 671 O O . ILE A 1 83 ? 10.426 2.541 3.917 1.00 94.50 83 ILE A O 1
ATOM 675 N N . GLU A 1 84 ? 9.024 3.179 5.543 1.00 95.38 84 GLU A N 1
ATOM 676 C CA . GLU A 1 84 ? 8.985 4.601 5.155 1.00 95.38 84 GLU A CA 1
ATOM 677 C C . GLU A 1 84 ? 10.356 5.294 5.208 1.00 95.38 84 GLU A C 1
ATOM 679 O O . GLU A 1 84 ? 10.576 6.310 4.553 1.00 95.38 84 GLU A O 1
ATOM 684 N N . ARG A 1 85 ? 11.301 4.746 5.980 1.00 94.56 85 ARG A N 1
ATOM 685 C CA . ARG A 1 85 ? 12.695 5.215 6.040 1.00 94.56 85 ARG A CA 1
ATOM 686 C C . ARG A 1 85 ? 13.647 4.437 5.131 1.00 94.56 85 ARG A C 1
ATOM 688 O O . ARG A 1 85 ? 14.851 4.656 5.239 1.00 94.56 85 ARG A O 1
ATOM 695 N N . LYS A 1 86 ? 13.145 3.528 4.287 1.00 93.12 86 LYS A N 1
ATOM 696 C CA . LYS A 1 86 ? 13.942 2.731 3.332 1.00 93.12 86 LYS A CA 1
ATOM 697 C C . LYS A 1 86 ? 15.002 1.859 4.024 1.00 93.12 86 LYS A C 1
ATOM 699 O O . LYS A 1 86 ? 16.061 1.577 3.485 1.00 93.12 86 LYS A O 1
ATOM 704 N N . LYS A 1 87 ? 14.723 1.428 5.259 1.00 90.69 87 LYS A N 1
ATOM 705 C CA . LYS A 1 87 ? 15.623 0.606 6.095 1.00 90.69 87 LYS A CA 1
ATOM 706 C C . LYS A 1 87 ? 15.332 -0.895 6.012 1.00 90.69 87 LYS A C 1
ATOM 708 O O . LYS A 1 87 ? 15.890 -1.680 6.791 1.00 90.69 87 LYS A O 1
ATOM 713 N N . ASN A 1 88 ? 14.420 -1.304 5.137 1.00 84.75 88 ASN A N 1
ATOM 714 C CA . ASN A 1 88 ? 14.167 -2.713 4.867 1.00 84.75 88 ASN A CA 1
ATOM 715 C C . ASN A 1 88 ? 15.095 -3.202 3.763 1.00 84.75 88 ASN A C 1
ATOM 717 O O . ASN A 1 88 ? 15.306 -2.496 2.788 1.00 84.75 88 ASN A O 1
ATOM 721 N N . LYS A 1 89 ? 15.629 -4.413 3.943 1.00 80.31 89 LYS A N 1
ATOM 722 C CA . LYS A 1 89 ? 16.517 -5.045 2.963 1.00 80.31 89 LYS A CA 1
ATOM 723 C C . LYS A 1 89 ? 15.783 -5.530 1.714 1.00 80.31 89 LYS A C 1
ATOM 725 O O . LYS A 1 89 ? 16.417 -5.652 0.682 1.00 80.31 89 LYS A O 1
ATOM 730 N N . ASP A 1 90 ? 14.501 -5.861 1.850 1.00 86.69 90 ASP A N 1
ATOM 731 C CA . ASP A 1 90 ? 13.681 -6.396 0.765 1.00 86.69 90 ASP A CA 1
ATOM 732 C C . ASP A 1 90 ? 12.202 -6.031 0.978 1.00 86.69 90 ASP A C 1
ATOM 734 O O . ASP A 1 90 ? 11.788 -5.674 2.096 1.00 86.69 90 ASP A O 1
ATOM 738 N N . ILE A 1 91 ? 11.417 -6.120 -0.094 1.00 88.50 91 ILE A N 1
ATOM 739 C CA . ILE A 1 91 ? 9.971 -5.917 -0.120 1.00 88.50 91 ILE A CA 1
ATOM 740 C C . ILE A 1 91 ? 9.282 -7.273 0.033 1.00 88.50 91 ILE A C 1
ATOM 742 O O . ILE A 1 91 ? 9.310 -8.140 -0.833 1.00 88.50 91 ILE A O 1
ATOM 746 N N . ASP A 1 92 ? 8.624 -7.439 1.172 1.00 90.38 92 ASP A N 1
ATOM 747 C CA . ASP A 1 92 ? 7.805 -8.607 1.472 1.00 90.38 92 ASP A CA 1
ATOM 748 C C . ASP A 1 92 ? 6.485 -8.530 0.699 1.00 90.38 92 ASP A C 1
ATOM 750 O O . ASP A 1 92 ? 5.677 -7.625 0.926 1.00 90.38 92 ASP A O 1
ATOM 754 N N . VAL A 1 93 ? 6.302 -9.480 -0.216 1.00 85.81 93 VAL A N 1
ATOM 755 C CA . VAL A 1 93 ? 5.170 -9.557 -1.146 1.00 85.81 93 VAL A CA 1
ATOM 756 C C . VAL A 1 93 ? 3.830 -9.646 -0.416 1.00 85.81 93 VAL A C 1
ATOM 758 O O . VAL A 1 93 ? 2.922 -8.877 -0.724 1.00 85.81 93 VAL A O 1
ATOM 761 N N . GLU A 1 94 ? 3.711 -10.522 0.585 1.00 82.88 94 GLU A N 1
ATOM 762 C CA . GLU A 1 94 ? 2.462 -10.678 1.341 1.00 82.88 94 GLU A CA 1
ATOM 763 C C . GLU A 1 94 ? 2.108 -9.366 2.045 1.00 82.88 94 GLU A C 1
ATOM 765 O O . GLU A 1 94 ? 0.991 -8.864 1.937 1.00 82.88 94 GLU A O 1
ATOM 770 N N . ARG A 1 95 ? 3.082 -8.749 2.725 1.00 88.75 95 ARG A N 1
ATOM 771 C CA . ARG A 1 95 ? 2.863 -7.476 3.425 1.00 88.75 95 ARG A CA 1
ATOM 772 C C . ARG A 1 95 ? 2.509 -6.347 2.467 1.00 88.75 95 ARG A C 1
ATOM 774 O O . ARG A 1 95 ? 1.662 -5.521 2.801 1.00 88.75 95 ARG A O 1
ATOM 781 N N . LEU A 1 96 ? 3.150 -6.301 1.303 1.00 89.00 96 LEU A N 1
ATOM 782 C CA . LEU A 1 96 ? 2.851 -5.326 0.262 1.00 89.00 96 LEU A CA 1
ATOM 783 C C . LEU A 1 96 ? 1.388 -5.437 -0.190 1.00 89.00 96 LEU A C 1
ATOM 785 O O . LEU A 1 96 ? 0.711 -4.414 -0.273 1.00 89.00 96 LEU A O 1
ATOM 789 N N . GLN A 1 97 ? 0.887 -6.655 -0.417 1.00 83.62 97 GLN A N 1
ATOM 790 C CA . GLN A 1 97 ? -0.513 -6.895 -0.791 1.00 83.62 97 GLN A CA 1
ATOM 791 C C . GLN A 1 97 ? -1.491 -6.406 0.282 1.00 83.62 97 GLN A C 1
ATOM 793 O O . GLN A 1 97 ? -2.514 -5.801 -0.030 1.00 83.62 97 GLN A O 1
ATOM 798 N N . VAL A 1 98 ? -1.159 -6.604 1.555 1.00 82.38 98 VAL A N 1
ATOM 799 C CA . VAL A 1 98 ? -2.013 -6.199 2.683 1.00 82.38 98 VAL A CA 1
ATOM 800 C C . VAL A 1 98 ? -2.046 -4.687 2.838 1.00 82.38 98 VAL A C 1
ATOM 802 O O . VAL A 1 98 ? -3.105 -4.099 3.056 1.00 82.38 98 VAL A O 1
ATOM 805 N N . LEU A 1 99 ? -0.878 -4.052 2.735 1.00 88.06 99 LEU A N 1
ATOM 806 C CA . LEU A 1 99 ? -0.758 -2.600 2.782 1.00 88.06 99 LEU A CA 1
ATOM 807 C C . LEU A 1 99 ? -1.554 -1.972 1.641 1.00 88.06 99 LEU A C 1
ATOM 809 O O . LEU A 1 99 ? -2.332 -1.057 1.879 1.00 88.06 99 LEU A O 1
ATOM 813 N N . ALA A 1 100 ? -1.413 -2.514 0.433 1.00 85.44 100 ALA A N 1
ATOM 814 C CA . ALA A 1 100 ? -2.205 -2.143 -0.730 1.00 85.44 100 ALA A CA 1
ATOM 815 C C . ALA A 1 100 ? -3.715 -2.273 -0.467 1.00 85.44 100 ALA A C 1
ATOM 817 O O . ALA A 1 100 ? -4.465 -1.326 -0.705 1.00 85.44 100 ALA A O 1
ATOM 818 N N . TYR A 1 101 ? -4.150 -3.400 0.103 1.00 79.38 101 TYR A N 1
ATOM 819 C CA . TYR A 1 101 ? -5.551 -3.646 0.437 1.00 79.38 101 TYR A CA 1
ATOM 820 C C . TYR A 1 101 ? -6.117 -2.623 1.429 1.00 79.38 101 TYR A C 1
ATOM 822 O O . TYR A 1 101 ? -7.116 -1.968 1.138 1.00 79.38 101 TYR A O 1
ATOM 830 N N . ILE A 1 102 ? -5.460 -2.437 2.577 1.00 80.50 102 ILE A N 1
ATOM 831 C CA . ILE A 1 102 ? -5.930 -1.521 3.629 1.00 80.50 102 ILE A CA 1
ATOM 832 C C . ILE A 1 102 ? -5.906 -0.063 3.161 1.00 80.50 102 ILE A C 1
ATOM 834 O O . ILE A 1 102 ? -6.773 0.726 3.533 1.00 80.50 102 ILE A O 1
ATOM 838 N N . LEU A 1 103 ? -4.927 0.300 2.333 1.00 82.81 103 LEU A N 1
ATOM 839 C CA . LEU A 1 103 ? -4.782 1.654 1.803 1.00 82.81 103 LEU A CA 1
ATOM 840 C C . LEU A 1 103 ? -5.586 1.889 0.517 1.00 82.81 103 LEU A C 1
ATOM 842 O O . LEU A 1 103 ? -5.554 2.999 -0.013 1.00 82.81 103 LEU A O 1
ATOM 846 N N . ASN A 1 104 ? -6.319 0.880 0.035 1.00 79.06 104 ASN A N 1
ATOM 847 C CA . ASN A 1 104 ? -7.144 0.939 -1.170 1.00 79.06 104 ASN A CA 1
ATOM 848 C C . ASN A 1 104 ? -6.360 1.415 -2.417 1.00 79.06 104 ASN A C 1
ATOM 850 O O . ASN A 1 104 ? -6.793 2.308 -3.156 1.00 79.06 104 ASN A O 1
ATOM 854 N N . VAL A 1 105 ? -5.165 0.848 -2.614 1.00 81.44 105 VAL A N 1
ATOM 855 C CA . VAL A 1 105 ? -4.242 1.114 -3.735 1.00 81.44 105 VAL A CA 1
ATOM 856 C C . VAL A 1 105 ? -3.639 -0.177 -4.255 1.00 81.44 105 VAL A C 1
ATOM 858 O O . VAL A 1 105 ? -3.532 -1.145 -3.519 1.00 81.44 105 VAL A O 1
ATOM 861 N N . THR A 1 106 ? -3.196 -0.226 -5.508 1.00 82.44 106 THR A N 1
ATOM 862 C CA . THR A 1 106 ? -2.595 -1.460 -6.030 1.00 82.44 106 THR A CA 1
ATOM 863 C C . THR A 1 106 ? -1.178 -1.691 -5.475 1.00 82.44 106 THR A C 1
ATOM 865 O O . THR A 1 106 ? -0.437 -0.730 -5.241 1.00 82.44 106 THR A O 1
ATOM 868 N N . PRO A 1 107 ? -0.740 -2.956 -5.321 1.00 85.25 107 PRO A N 1
ATOM 869 C CA . PRO A 1 107 ? 0.651 -3.272 -4.983 1.00 85.25 107 PRO A CA 1
ATOM 870 C C . PRO A 1 107 ? 1.653 -2.676 -5.983 1.00 85.25 107 PRO A C 1
ATOM 872 O O . PRO A 1 107 ? 2.682 -2.134 -5.588 1.00 85.25 107 PRO A O 1
ATOM 875 N N . HIS A 1 108 ? 1.301 -2.707 -7.272 1.00 83.69 108 HIS A N 1
ATOM 876 C CA . HIS A 1 108 ? 2.063 -2.126 -8.379 1.00 83.69 108 HIS A CA 1
ATOM 877 C C . HIS A 1 108 ? 2.267 -0.618 -8.222 1.00 83.69 108 HIS A C 1
ATOM 879 O O . HIS A 1 108 ? 3.361 -0.112 -8.472 1.00 83.69 108 HIS A O 1
ATOM 885 N N . TYR A 1 109 ? 1.229 0.100 -7.778 1.00 86.75 109 TYR A N 1
ATOM 886 C CA . TYR A 1 109 ? 1.359 1.513 -7.457 1.00 86.75 109 TYR A CA 1
ATOM 887 C C . TYR A 1 109 ? 2.354 1.697 -6.319 1.00 86.75 109 TYR A C 1
ATOM 889 O O . TYR A 1 109 ? 3.272 2.491 -6.461 1.00 86.75 109 TYR A O 1
ATOM 897 N N . LEU A 1 110 ? 2.235 0.950 -5.220 1.00 89.38 110 LEU A N 1
ATOM 898 C CA . LEU A 1 110 ? 3.141 1.126 -4.087 1.00 89.38 110 LEU A CA 1
ATOM 899 C C . LEU A 1 110 ? 4.613 0.972 -4.494 1.00 89.38 110 LEU A C 1
ATOM 901 O O . LEU A 1 110 ? 5.400 1.836 -4.145 1.00 89.38 110 LEU A O 1
ATOM 905 N N . ILE A 1 111 ? 4.983 -0.032 -5.292 1.00 88.88 111 ILE A N 1
ATOM 906 C CA . ILE A 1 111 ? 6.396 -0.287 -5.642 1.00 88.88 111 ILE A CA 1
ATOM 907 C C . ILE A 1 111 ? 6.948 0.514 -6.830 1.00 88.88 111 ILE A C 1
AT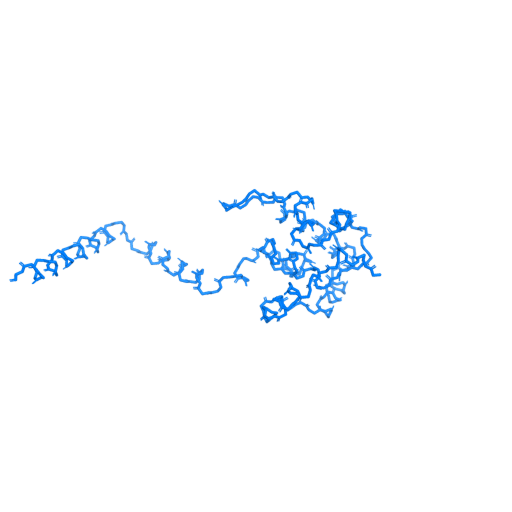OM 909 O O . ILE A 1 111 ? 8.064 0.251 -7.263 1.00 88.88 111 ILE A O 1
ATOM 913 N N . GLY A 1 112 ? 6.202 1.468 -7.391 1.00 84.94 112 GLY A N 1
ATOM 914 C CA . GLY A 1 112 ? 6.724 2.256 -8.517 1.00 84.94 112 GLY A CA 1
ATOM 915 C C . GLY A 1 112 ? 6.484 1.665 -9.907 1.00 84.94 112 GLY A C 1
ATOM 916 O O . GLY A 1 112 ? 6.930 2.256 -10.880 1.00 84.94 112 GLY A O 1
ATOM 917 N N . ALA A 1 113 ? 5.782 0.535 -10.034 1.00 77.88 113 ALA A N 1
ATOM 918 C CA . ALA A 1 113 ? 5.576 -0.125 -11.330 1.00 77.88 113 ALA A CA 1
ATOM 919 C C . ALA A 1 113 ? 4.569 0.611 -12.234 1.00 77.88 113 ALA A C 1
ATOM 921 O O . ALA A 1 113 ? 4.596 0.459 -13.452 1.00 77.88 113 ALA A O 1
ATOM 922 N N . VAL A 1 114 ? 3.662 1.393 -11.639 1.00 78.19 114 VAL A N 1
ATOM 923 C CA . VAL A 1 114 ? 2.681 2.227 -12.352 1.00 78.19 114 VAL A CA 1
ATOM 924 C C . VAL A 1 114 ? 2.545 3.580 -11.670 1.00 78.19 114 VAL A C 1
ATOM 926 O O . VAL A 1 114 ? 2.497 3.641 -10.447 1.00 78.19 114 VAL A O 1
ATOM 929 N N . ASP A 1 115 ? 2.437 4.673 -12.421 1.00 75.44 115 ASP A N 1
ATOM 930 C CA . ASP A 1 115 ? 2.369 6.022 -11.827 1.00 75.44 115 ASP A CA 1
ATOM 931 C C . ASP A 1 115 ? 0.983 6.410 -11.330 1.00 75.44 115 ASP A C 1
ATOM 933 O O . ASP A 1 115 ? 0.830 7.224 -10.419 1.00 75.44 115 ASP A O 1
ATOM 937 N N . LYS A 1 116 ? -0.053 5.823 -11.927 1.00 73.06 116 LYS A N 1
ATOM 938 C CA . LYS A 1 116 ? -1.427 6.136 -11.562 1.00 73.06 116 LYS A CA 1
ATOM 939 C C . LYS A 1 116 ? -1.800 5.368 -10.305 1.00 73.06 116 LYS A C 1
ATOM 941 O O . LYS A 1 116 ? -1.727 4.140 -10.271 1.00 73.06 116 LYS A O 1
ATOM 946 N N . LYS A 1 117 ? -2.250 6.111 -9.293 1.00 69.75 117 LYS A N 1
ATOM 947 C CA . LYS A 1 117 ? -2.941 5.563 -8.129 1.00 69.75 117 LYS A CA 1
ATOM 948 C C . LYS A 1 117 ? -4.274 4.998 -8.610 1.00 69.75 117 LYS A C 1
ATOM 950 O O . LYS A 1 117 ? -5.268 5.709 -8.738 1.00 69.75 117 LYS A O 1
ATOM 955 N N . ASP A 1 118 ? -4.246 3.736 -9.012 1.00 60.84 118 ASP A N 1
ATOM 956 C CA . ASP A 1 118 ? -5.413 3.096 -9.586 1.00 60.84 118 ASP A CA 1
ATOM 957 C C . ASP A 1 118 ? -6.291 2.507 -8.478 1.00 60.84 118 ASP A C 1
ATOM 959 O O . ASP A 1 118 ? -5.907 1.569 -7.782 1.00 60.84 118 ASP A O 1
ATOM 963 N N . HIS A 1 119 ? -7.479 3.084 -8.312 1.00 55.94 119 HIS A N 1
ATOM 964 C CA . HIS A 1 119 ? -8.533 2.552 -7.448 1.00 55.94 119 HIS A CA 1
ATOM 965 C C . HIS A 1 119 ? -9.498 1.629 -8.209 1.00 55.94 119 HIS A C 1
ATOM 967 O O . HIS A 1 119 ? -10.307 0.951 -7.583 1.00 55.94 119 HIS A O 1
ATOM 973 N N . SER A 1 120 ? -9.449 1.599 -9.551 1.00 46.56 120 SER A N 1
ATOM 974 C CA . SER A 1 120 ? -10.254 0.692 -10.391 1.00 46.56 120 SER A CA 1
ATOM 975 C C . SER A 1 120 ? -9.849 -0.770 -10.218 1.00 46.56 120 SER A C 1
ATOM 977 O O . SER A 1 120 ? -10.689 -1.654 -10.360 1.00 46.56 120 SER A O 1
ATOM 979 N N . ALA A 1 121 ? -8.616 -0.962 -9.735 1.00 44.31 121 ALA A N 1
ATOM 980 C CA . ALA A 1 121 ? -8.151 -2.097 -8.956 1.00 44.31 121 ALA A CA 1
ATOM 981 C C . ALA A 1 121 ? -9.242 -2.733 -8.083 1.00 44.31 121 ALA A C 1
ATOM 983 O O . ALA A 1 121 ? -9.309 -3.942 -8.053 1.00 44.31 121 ALA A O 1
ATOM 984 N N . PHE A 1 122 ? -10.064 -1.921 -7.391 1.00 45.03 122 PHE A N 1
ATOM 985 C CA . PHE A 1 122 ? -10.768 -2.290 -6.156 1.00 45.03 122 PHE A CA 1
ATOM 986 C C . PHE A 1 122 ? -12.292 -2.460 -6.217 1.00 45.03 122 PHE A C 1
ATOM 988 O O . PHE A 1 122 ? -12.847 -3.087 -5.319 1.00 45.03 122 PHE A O 1
ATOM 995 N N . PHE A 1 123 ? -12.991 -1.976 -7.248 1.00 44.22 123 PHE A N 1
ATOM 996 C CA . PHE A 1 123 ? -14.468 -1.976 -7.252 1.00 44.22 123 PHE A CA 1
ATOM 997 C C . PHE A 1 123 ? -15.056 -2.153 -8.657 1.00 44.22 123 PHE A C 1
ATOM 999 O O . PHE A 1 123 ? -15.811 -1.309 -9.132 1.00 44.22 123 PHE A O 1
ATOM 1006 N N . ASN A 1 124 ? -14.703 -3.227 -9.365 1.00 49.09 124 ASN A N 1
ATOM 1007 C CA . ASN A 1 124 ? -15.056 -3.357 -10.784 1.00 49.09 124 ASN A CA 1
ATOM 1008 C C . ASN A 1 124 ? -16.564 -3.490 -11.086 1.00 49.09 124 ASN A C 1
ATOM 1010 O O . ASN A 1 124 ? -16.970 -3.151 -12.190 1.00 49.09 124 ASN A O 1
ATOM 1014 N N . GLU A 1 125 ? -17.435 -3.902 -10.163 1.00 47.88 125 GLU A N 1
ATOM 1015 C CA . GLU A 1 125 ? -18.879 -3.962 -10.475 1.00 47.88 125 GLU A CA 1
ATOM 1016 C C . GLU A 1 125 ? -19.638 -2.689 -10.088 1.00 47.88 125 GLU A C 1
ATOM 1018 O O . GLU A 1 125 ? -20.394 -2.140 -10.892 1.00 47.88 125 GLU A O 1
ATOM 1023 N N . GLU A 1 126 ? -19.422 -2.174 -8.879 1.00 45.62 126 GLU A N 1
ATOM 1024 C CA . GLU A 1 126 ? -20.145 -0.996 -8.389 1.00 45.62 126 GLU A CA 1
ATOM 1025 C C . GLU A 1 126 ? -19.622 0.304 -9.002 1.00 45.62 126 GLU A C 1
ATOM 1027 O O . GLU A 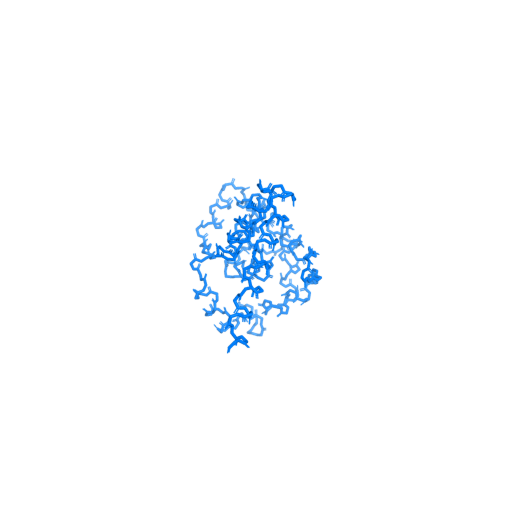1 126 ? -20.413 1.169 -9.375 1.00 45.62 126 GLU A O 1
ATOM 1032 N N . ARG A 1 127 ? -18.304 0.438 -9.205 1.00 45.69 127 ARG A N 1
ATOM 1033 C CA . ARG A 1 127 ? -17.717 1.643 -9.810 1.00 45.69 127 ARG A CA 1
ATOM 1034 C C . ARG A 1 127 ? -18.032 1.746 -11.295 1.00 45.69 127 ARG A C 1
ATOM 1036 O O . ARG A 1 127 ? -18.255 2.853 -11.771 1.00 45.69 127 ARG A O 1
ATOM 1043 N N . ASN A 1 128 ? -18.102 0.623 -12.014 1.00 50.84 128 ASN A N 1
ATOM 1044 C CA . ASN A 1 128 ? -18.550 0.625 -13.407 1.00 50.84 128 ASN A CA 1
ATOM 1045 C C . ASN A 1 128 ? -20.021 1.041 -13.498 1.00 50.84 128 ASN A C 1
ATOM 1047 O O . ASN A 1 128 ? -20.337 1.927 -14.283 1.00 50.84 128 ASN A O 1
ATOM 1051 N N . LYS A 1 129 ? -20.897 0.527 -12.622 1.00 52.75 129 LYS A N 1
ATOM 1052 C CA . LYS A 1 129 ? -22.293 0.994 -12.546 1.00 52.75 129 LYS A CA 1
ATOM 1053 C C . LYS A 1 129 ? -22.394 2.489 -12.235 1.00 52.75 129 LYS A C 1
ATOM 1055 O O . LYS A 1 129 ? -23.128 3.192 -12.917 1.00 52.75 129 LYS A O 1
ATOM 1060 N N . ILE A 1 130 ? -21.644 2.994 -11.256 1.00 50.41 130 ILE A N 1
ATOM 1061 C CA . ILE A 1 130 ? -21.657 4.420 -10.888 1.00 50.41 130 ILE A CA 1
ATOM 1062 C C . ILE A 1 130 ? -21.112 5.294 -12.023 1.00 50.41 130 ILE A C 1
ATOM 1064 O O . ILE A 1 130 ? -21.668 6.351 -12.297 1.00 50.41 130 ILE A O 1
ATOM 1068 N N . CYS A 1 131 ? -20.058 4.860 -12.714 1.00 48.72 131 CYS A N 1
ATOM 1069 C CA . CYS A 1 131 ? -19.462 5.617 -13.811 1.00 48.72 131 CYS A CA 1
ATOM 1070 C C . CYS A 1 131 ? -20.367 5.625 -15.054 1.00 48.72 131 CYS A C 1
ATOM 1072 O O . CYS A 1 131 ? -20.504 6.667 -15.686 1.00 48.72 131 CYS A O 1
ATOM 1074 N N . GLU A 1 132 ? -21.043 4.514 -15.367 1.00 63.38 132 GLU A N 1
ATOM 1075 C CA . GLU A 1 132 ? -22.068 4.467 -16.421 1.00 63.38 132 GLU A CA 1
ATOM 1076 C C . GLU A 1 132 ? -23.286 5.336 -16.073 1.00 63.38 132 GLU A C 1
ATOM 1078 O O . GLU A 1 132 ? -23.766 6.090 -16.918 1.00 63.38 132 GLU A O 1
ATOM 1083 N N . LEU A 1 133 ? -23.742 5.317 -14.815 1.00 57.66 133 LEU A N 1
ATOM 1084 C CA . LEU A 1 133 ? -24.809 6.205 -14.347 1.00 57.66 133 LEU A CA 1
ATOM 1085 C C . LEU A 1 133 ? -24.397 7.680 -14.420 1.00 57.66 133 LEU A C 1
ATOM 1087 O O . LEU A 1 133 ? -25.197 8.506 -14.847 1.00 57.66 133 LEU A O 1
ATOM 1091 N N . GLN A 1 134 ? -23.158 8.011 -14.058 1.00 56.75 134 GLN A N 1
ATOM 1092 C CA . GLN A 1 134 ? -22.647 9.379 -14.120 1.00 56.75 134 GLN A CA 1
ATOM 1093 C C . GLN A 1 134 ? -22.525 9.871 -15.567 1.00 56.75 134 GLN A C 1
ATOM 1095 O O . GLN A 1 134 ? -22.995 10.958 -15.872 1.00 56.75 134 GLN A O 1
ATOM 1100 N N . LYS A 1 135 ? -22.003 9.045 -16.485 1.00 64.94 135 LYS A N 1
ATOM 1101 C CA . LYS A 1 135 ? -21.967 9.366 -17.923 1.00 64.94 135 LYS A CA 1
ATOM 1102 C C . LYS A 1 135 ? -23.364 9.575 -18.501 1.00 64.94 135 LYS A C 1
ATOM 1104 O O . LYS A 1 135 ? -23.551 10.463 -19.325 1.00 64.94 135 LYS A O 1
ATOM 1109 N N . ALA A 1 136 ? -24.340 8.767 -18.082 1.00 63.62 136 ALA A N 1
ATOM 1110 C CA . ALA A 1 136 ? -25.726 8.945 -18.497 1.00 63.62 136 ALA A CA 1
ATOM 1111 C C . ALA A 1 136 ? -26.299 10.264 -17.955 1.00 63.62 136 ALA A C 1
ATOM 1113 O O . ALA A 1 136 ? -26.936 10.996 -18.703 1.00 63.62 136 ALA A O 1
ATOM 1114 N N . ILE A 1 137 ? -26.036 10.598 -16.688 1.00 60.16 137 ILE A N 1
ATOM 1115 C CA . ILE A 1 137 ? -26.447 11.871 -16.075 1.00 60.16 137 ILE A CA 1
ATOM 1116 C C . ILE A 1 137 ? -25.830 13.064 -16.810 1.00 60.16 137 ILE A C 1
ATOM 1118 O O . ILE A 1 137 ? -26.543 14.018 -17.092 1.00 60.16 137 ILE A O 1
ATOM 1122 N N . ASP A 1 138 ? -24.548 12.989 -17.163 1.00 56.62 138 ASP A N 1
ATOM 1123 C CA . ASP A 1 138 ? -23.830 14.074 -17.838 1.00 56.62 138 ASP A CA 1
ATOM 1124 C C . ASP A 1 138 ? -24.235 14.222 -19.324 1.00 56.62 138 ASP A C 1
ATOM 1126 O O . ASP A 1 138 ? -24.036 15.280 -19.921 1.00 56.62 138 ASP A O 1
ATOM 1130 N N . PHE A 1 139 ? -24.810 13.175 -19.933 1.00 61.34 139 PHE A N 1
ATOM 1131 C CA . PHE A 1 139 ? -25.297 13.182 -21.320 1.00 61.34 139 PHE A CA 1
ATOM 1132 C C . PHE A 1 139 ? -26.687 13.817 -21.468 1.00 61.34 139 PHE A C 1
ATOM 1134 O O . PHE A 1 139 ? -26.979 14.435 -22.493 1.00 61.34 139 PHE A O 1
ATOM 1141 N N . TYR A 1 140 ? -27.552 13.676 -20.463 1.00 62.62 140 TYR A N 1
ATOM 1142 C CA . TYR A 1 140 ? -28.884 14.276 -20.481 1.00 62.62 140 TYR A CA 1
ATOM 1143 C C . TYR A 1 140 ? -28.844 15.683 -19.891 1.00 62.62 140 TYR A C 1
ATOM 1145 O O . TYR A 1 140 ? -28.325 15.900 -18.800 1.00 62.62 140 TYR A O 1
ATOM 1153 N N .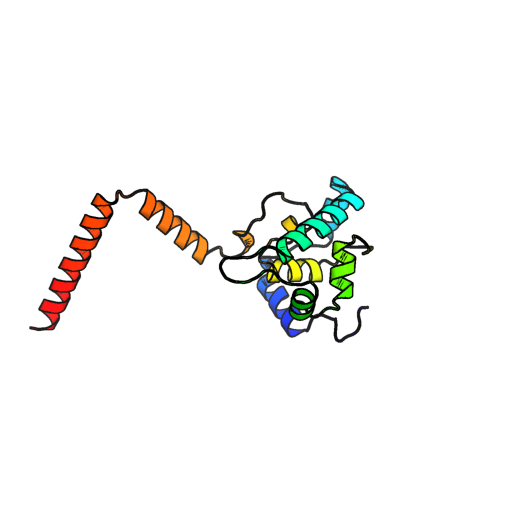 THR A 1 141 ? -29.438 16.657 -20.583 1.00 63.44 141 THR A N 1
ATOM 1154 C CA . THR A 1 141 ? -29.516 18.014 -20.034 1.00 63.44 141 THR A CA 1
ATOM 1155 C C . THR A 1 141 ? -30.451 18.039 -18.822 1.00 63.44 141 THR A C 1
ATOM 1157 O O . THR A 1 141 ? -31.371 17.223 -18.713 1.00 63.44 141 THR A O 1
ATOM 1160 N N . ASP A 1 142 ? -30.295 19.019 -17.927 1.00 60.44 142 ASP A N 1
ATOM 1161 C CA . ASP A 1 142 ? -31.193 19.193 -16.770 1.00 60.44 142 ASP A CA 1
ATOM 1162 C C . ASP A 1 142 ? -32.679 19.236 -17.169 1.00 60.44 142 ASP A C 1
ATOM 1164 O O . ASP A 1 142 ? -33.561 18.822 -16.410 1.00 60.44 142 ASP A O 1
ATOM 1168 N N . LYS A 1 143 ? -32.967 19.703 -18.390 1.00 65.38 143 LYS A N 1
ATOM 1169 C CA . LYS A 1 143 ? -34.311 19.737 -18.968 1.00 65.38 143 LYS A CA 1
ATOM 1170 C C . LYS A 1 143 ? -34.827 18.333 -19.299 1.00 65.38 143 LYS A C 1
ATOM 1172 O O . LYS A 1 143 ? -35.976 18.032 -18.977 1.00 65.38 143 LYS A O 1
ATOM 1177 N N . ASP A 1 144 ? -33.986 17.472 -19.867 1.00 65.94 144 ASP A N 1
ATOM 1178 C CA . ASP A 1 144 ? -34.322 16.080 -20.196 1.00 65.94 144 ASP A CA 1
ATOM 1179 C C . ASP A 1 144 ? -34.513 15.246 -18.922 1.00 65.94 144 ASP A C 1
ATOM 1181 O O . ASP A 1 144 ? -35.491 14.506 -18.787 1.00 65.94 144 ASP A O 1
ATOM 1185 N N . LEU A 1 145 ? -33.643 15.452 -17.928 1.00 63.25 145 LEU A N 1
ATOM 1186 C CA . LEU A 1 145 ? -33.751 14.812 -16.616 1.00 63.25 145 LEU A CA 1
ATOM 1187 C C . LEU A 1 145 ? -35.013 15.253 -15.860 1.00 63.25 145 LEU A C 1
ATOM 1189 O O . LEU A 1 145 ? -35.639 14.442 -15.174 1.00 63.25 145 LEU A O 1
ATOM 1193 N N . LYS A 1 146 ? -35.428 16.519 -15.994 1.00 71.75 146 LYS A N 1
ATOM 1194 C CA . LYS A 1 146 ? -36.672 17.027 -15.399 1.00 71.75 146 LYS A CA 1
ATOM 1195 C C . LYS A 1 146 ? -37.909 16.391 -16.034 1.00 71.75 146 LYS A C 1
ATOM 1197 O O . LYS A 1 146 ? -38.793 15.947 -15.305 1.00 71.75 146 LYS A O 1
ATOM 1202 N N . ILE A 1 147 ? -37.940 16.272 -17.362 1.00 68.44 147 ILE A N 1
ATOM 1203 C CA . ILE A 1 147 ? -39.040 15.620 -18.089 1.00 68.44 147 ILE A CA 1
ATOM 1204 C C . ILE A 1 147 ? -39.137 14.139 -17.701 1.00 68.44 147 ILE A C 1
ATOM 1206 O O . ILE A 1 147 ? -40.227 13.656 -17.393 1.00 68.44 147 ILE A O 1
ATOM 1210 N N . ALA A 1 148 ? -38.007 13.429 -17.636 1.00 63.62 148 ALA A N 1
ATOM 1211 C CA . ALA A 1 148 ? -37.976 12.028 -17.221 1.00 63.62 148 ALA A CA 1
ATOM 1212 C C . ALA A 1 148 ? -38.493 11.839 -15.782 1.00 63.62 148 ALA A C 1
ATOM 1214 O O . ALA A 1 148 ? -39.304 10.947 -15.523 1.00 63.62 148 ALA A O 1
ATOM 1215 N N . ARG A 1 149 ? -38.089 12.714 -14.848 1.00 72.44 149 ARG A N 1
ATOM 1216 C CA . ARG A 1 149 ? -38.584 12.702 -13.458 1.00 72.44 149 ARG A CA 1
ATOM 1217 C C . ARG A 1 149 ? -40.091 12.948 -13.383 1.00 72.44 149 ARG A C 1
ATOM 1219 O O . ARG A 1 149 ? -40.781 12.237 -12.656 1.00 72.44 149 ARG A O 1
ATOM 1226 N N . GLU A 1 150 ? -40.607 13.911 -14.143 1.00 74.94 150 GLU A N 1
ATOM 1227 C CA . GLU A 1 150 ? -42.044 14.207 -14.207 1.00 74.94 150 GLU A CA 1
ATOM 1228 C C . GLU A 1 150 ? -42.849 13.040 -14.797 1.00 74.94 150 GLU A C 1
ATOM 1230 O O . GLU A 1 150 ? -43.953 12.754 -14.329 1.00 74.94 150 GLU A O 1
ATOM 1235 N N . TYR A 1 151 ? -42.293 12.330 -15.782 1.00 72.38 151 TYR A N 1
ATOM 1236 C CA . TYR A 1 151 ? -42.939 11.171 -16.396 1.00 72.38 151 TYR A CA 1
ATOM 1237 C C . TYR A 1 151 ? -43.019 9.982 -15.430 1.00 72.38 151 TYR A C 1
ATOM 1239 O O . TYR A 1 151 ? -44.098 9.432 -15.219 1.00 72.38 151 TYR A O 1
ATOM 1247 N N . VAL A 1 152 ? -41.908 9.641 -14.765 1.00 75.12 152 VAL A N 1
ATOM 1248 C CA . VAL A 1 152 ? -41.860 8.566 -13.756 1.00 75.12 152 VAL A CA 1
ATOM 1249 C C . VAL A 1 152 ? -42.759 8.884 -12.558 1.00 75.12 152 VAL A C 1
ATOM 1251 O O . VAL A 1 152 ? -43.429 7.996 -12.033 1.00 75.12 152 VAL A O 1
ATOM 1254 N N . ALA A 1 153 ? -42.819 10.148 -12.131 1.00 74.69 153 ALA A N 1
ATOM 1255 C CA . ALA A 1 153 ? -43.714 10.573 -11.058 1.00 74.69 153 ALA A CA 1
ATOM 1256 C C . ALA A 1 153 ? -45.195 10.416 -11.445 1.00 74.69 153 ALA A C 1
ATOM 1258 O O . ALA A 1 153 ? -45.979 9.898 -10.651 1.00 74.69 153 ALA A O 1
ATOM 1259 N N . LYS A 1 154 ? -45.580 10.807 -12.668 1.00 76.50 154 LYS A N 1
ATOM 1260 C CA . LYS A 1 154 ? -46.953 10.631 -13.178 1.00 76.50 154 LYS A CA 1
ATOM 1261 C C . LYS A 1 154 ? -47.341 9.161 -13.310 1.00 76.50 154 LYS A C 1
ATOM 1263 O O . LYS A 1 154 ? -48.467 8.806 -12.972 1.00 76.50 154 LYS A O 1
ATOM 1268 N N . ASP A 1 155 ? -46.420 8.322 -13.771 1.00 76.06 155 ASP A N 1
ATOM 1269 C CA . ASP A 1 155 ? -46.655 6.886 -13.921 1.00 76.06 155 ASP A CA 1
ATOM 1270 C C . ASP A 1 155 ? -46.846 6.199 -12.559 1.00 76.06 155 ASP A C 1
ATOM 1272 O O . ASP A 1 155 ? -47.822 5.480 -12.350 1.00 76.06 155 ASP A O 1
ATOM 1276 N N . ARG A 1 156 ? -46.008 6.534 -11.568 1.00 73.19 156 ARG A N 1
ATOM 1277 C CA . ARG A 1 156 ? -46.183 6.058 -10.185 1.00 73.19 156 ARG A CA 1
ATOM 1278 C C . ARG A 1 156 ? -47.502 6.513 -9.566 1.00 73.19 156 ARG A C 1
ATOM 1280 O O . ARG A 1 156 ? -48.146 5.730 -8.879 1.00 73.19 156 ARG A O 1
ATOM 1287 N N . LEU A 1 157 ? -47.922 7.756 -9.807 1.00 72.12 157 LEU A N 1
ATOM 1288 C CA . LEU A 1 157 ? -49.209 8.257 -9.312 1.00 72.12 157 LEU A CA 1
ATOM 1289 C C . LEU A 1 157 ? -50.396 7.521 -9.946 1.00 72.12 157 LEU A C 1
ATOM 1291 O O . LEU A 1 157 ? -51.366 7.238 -9.247 1.00 72.12 157 LEU A O 1
ATOM 1295 N N . LYS A 1 158 ? -50.313 7.165 -11.235 1.00 74.38 158 LYS A N 1
ATOM 1296 C CA . LYS A 1 158 ? -51.314 6.318 -11.899 1.00 74.38 158 LYS A CA 1
ATOM 1297 C C . LYS A 1 158 ? -51.383 4.925 -11.282 1.00 74.38 158 LYS A C 1
ATOM 1299 O O . LYS A 1 158 ? -52.471 4.496 -10.920 1.00 74.38 158 LYS A O 1
ATOM 1304 N N . GLN A 1 159 ? -50.238 4.273 -11.095 1.00 74.50 159 GLN A N 1
ATOM 1305 C CA . GLN A 1 159 ? -50.175 2.935 -10.499 1.00 74.50 159 GLN A CA 1
ATOM 1306 C C . GLN A 1 159 ? -50.737 2.922 -9.068 1.00 74.50 159 GLN A C 1
ATOM 1308 O O . GLN A 1 159 ? -51.508 2.038 -8.708 1.00 74.50 159 GLN A O 1
ATOM 1313 N N . VAL A 1 160 ? -50.428 3.943 -8.260 1.00 71.12 160 VAL A N 1
ATOM 1314 C CA . VAL A 1 160 ? -50.986 4.082 -6.903 1.00 71.12 160 VAL A CA 1
ATOM 1315 C C . VAL A 1 160 ? -52.497 4.349 -6.930 1.00 71.12 160 VAL A C 1
ATOM 1317 O O . VAL A 1 160 ? -53.221 3.787 -6.114 1.00 71.12 160 VAL A O 1
ATOM 1320 N N . ALA A 1 161 ? -52.995 5.160 -7.868 1.00 68.44 161 ALA A N 1
ATOM 1321 C CA . ALA 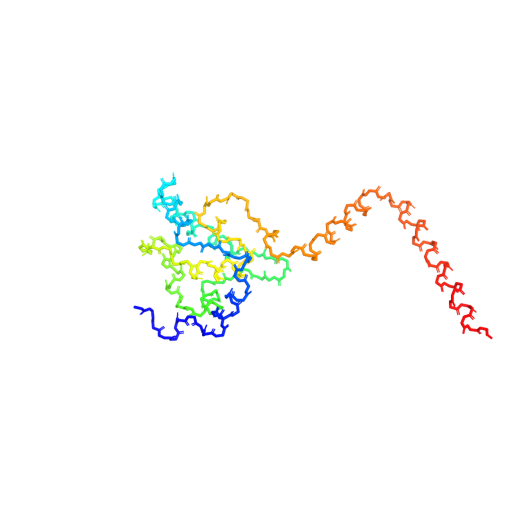A 1 161 ? -54.429 5.421 -8.015 1.00 68.44 161 ALA A CA 1
ATOM 1322 C C . ALA A 1 161 ? -55.216 4.195 -8.515 1.00 68.44 161 ALA A C 1
ATOM 1324 O O . ALA A 1 161 ? -56.382 4.027 -8.165 1.00 68.44 161 ALA A O 1
ATOM 1325 N N . GLU A 1 162 ? -54.590 3.332 -9.315 1.00 73.75 162 GLU A N 1
ATOM 1326 C CA . GLU A 1 162 ? -55.159 2.054 -9.759 1.00 73.75 162 GLU A CA 1
ATOM 1327 C C . GLU A 1 162 ? -55.186 1.012 -8.637 1.00 73.75 162 GLU A C 1
ATOM 1329 O O . GLU A 1 162 ? -56.102 0.201 -8.589 1.00 73.75 162 GLU A O 1
ATOM 1334 N N . MET A 1 163 ? -54.245 1.077 -7.692 1.00 63.84 163 MET A N 1
ATOM 1335 C CA . MET A 1 163 ? -54.227 0.231 -6.494 1.00 63.84 163 MET A CA 1
ATOM 1336 C C . MET A 1 163 ? -55.224 0.655 -5.399 1.00 63.84 163 MET A C 1
ATOM 1338 O O . MET A 1 163 ? -55.437 -0.102 -4.455 1.00 63.84 163 MET A O 1
ATOM 1342 N N . GLN A 1 164 ? -55.784 1.867 -5.472 1.00 54.91 164 GLN A N 1
ATOM 1343 C CA . GLN A 1 164 ? -56.742 2.409 -4.492 1.00 54.91 164 GLN A CA 1
ATOM 1344 C C . GLN A 1 164 ? -58.209 2.356 -4.963 1.00 54.91 164 GLN A C 1
ATOM 1346 O O . GLN A 1 164 ? -59.090 2.837 -4.249 1.00 54.91 164 GLN A O 1
ATOM 1351 N N . LYS A 1 165 ? -58.470 1.799 -6.151 1.00 52.59 165 LYS A N 1
ATOM 1352 C CA . LYS A 1 165 ? -59.812 1.451 -6.641 1.00 52.59 165 LYS A CA 1
ATOM 1353 C C . LYS A 1 165 ? -60.154 0.012 -6.285 1.00 52.59 165 LYS A C 1
ATOM 1355 O O . LYS A 1 165 ? -61.355 -0.230 -6.041 1.00 52.59 165 LYS A O 1
#

pLDDT: mean 74.3, std 15.41, range [42.0, 95.38]